Protein AF-A0A0C3B3Z5-F1 (afdb_monomer)

Organism: Piloderma croceum (strain F 1598) (NCBI:txid765440)

Structure (mmCIF, N/CA/C/O backbone):
data_AF-A0A0C3B3Z5-F1
#
_entry.id   AF-A0A0C3B3Z5-F1
#
loop_
_atom_site.group_PDB
_atom_site.id
_atom_site.type_symbol
_atom_site.label_atom_id
_atom_site.label_alt_id
_atom_site.label_comp_id
_atom_site.label_asym_id
_atom_site.label_entity_id
_atom_site.label_seq_id
_atom_site.pdbx_PDB_ins_code
_atom_site.Cartn_x
_atom_site.Cartn_y
_atom_site.Cartn_z
_atom_site.occupancy
_atom_site.B_iso_or_equiv
_atom_site.auth_seq_id
_atom_site.auth_comp_id
_atom_site.auth_asym_id
_atom_site.auth_atom_id
_atom_site.pdbx_PDB_model_num
ATOM 1 N N . MET A 1 1 ? -16.741 -28.734 14.333 1.00 59.72 1 MET A N 1
ATOM 2 C CA . MET A 1 1 ? -15.265 -28.845 14.306 1.00 59.72 1 MET A CA 1
ATOM 3 C C . MET A 1 1 ? -14.642 -27.960 15.382 1.00 59.72 1 MET A C 1
ATOM 5 O O . MET A 1 1 ? -13.935 -28.487 16.221 1.00 59.72 1 MET A O 1
ATOM 9 N N . ILE A 1 2 ? -15.020 -26.682 15.447 1.00 61.41 2 ILE A N 1
ATOM 10 C CA . ILE A 1 2 ? -14.608 -25.705 16.476 1.00 61.41 2 ILE A CA 1
ATOM 11 C C . ILE A 1 2 ? -14.872 -26.188 17.915 1.00 61.41 2 ILE A C 1
ATOM 13 O O . ILE A 1 2 ? -13.970 -26.168 18.742 1.00 61.41 2 ILE A O 1
ATOM 17 N N . ASN A 1 3 ? -16.064 -26.732 18.192 1.00 63.31 3 ASN A N 1
ATOM 18 C CA . ASN A 1 3 ? -16.385 -27.268 19.526 1.00 63.31 3 ASN A CA 1
ATOM 19 C C . ASN A 1 3 ? -15.470 -28.440 19.922 1.00 63.31 3 ASN A C 1
ATOM 21 O O . ASN A 1 3 ? -15.002 -28.498 21.047 1.00 63.31 3 ASN A O 1
ATOM 25 N N . LYS A 1 4 ? -15.122 -29.314 18.963 1.00 67.94 4 LYS A N 1
ATOM 26 C CA . LYS A 1 4 ? -14.194 -30.431 19.208 1.00 67.94 4 LYS A CA 1
ATOM 27 C C . LYS A 1 4 ? -12.752 -29.965 19.437 1.00 67.94 4 LYS A C 1
ATOM 29 O O . LYS A 1 4 ? -12.011 -30.639 20.135 1.00 67.94 4 LYS A O 1
ATOM 34 N N . LEU A 1 5 ? -12.342 -28.850 18.829 1.00 66.19 5 LEU A N 1
ATOM 35 C CA . LEU A 1 5 ? -11.019 -28.248 19.038 1.00 66.19 5 LEU A CA 1
ATOM 36 C C . LEU A 1 5 ? -10.908 -27.597 20.420 1.00 66.19 5 LEU A C 1
ATOM 38 O O . LEU A 1 5 ? -9.861 -27.710 21.049 1.00 66.19 5 LEU A O 1
ATOM 42 N N . SER A 1 6 ? -11.995 -26.999 20.916 1.00 68.69 6 SER A N 1
ATOM 43 C CA . SER A 1 6 ? -12.070 -26.475 22.285 1.00 68.69 6 SER A CA 1
ATOM 44 C C . SER A 1 6 ? -11.941 -27.575 23.343 1.00 68.69 6 SER A C 1
ATOM 46 O O . SER A 1 6 ? -11.278 -27.379 24.357 1.00 68.69 6 SER A O 1
ATOM 48 N N . ASP A 1 7 ? -12.481 -28.765 23.065 1.00 73.19 7 ASP A N 1
ATOM 49 C CA . ASP A 1 7 ? -12.332 -29.926 23.950 1.00 73.19 7 ASP A CA 1
ATOM 50 C C . ASP A 1 7 ? -10.893 -30.490 23.968 1.00 73.19 7 ASP A C 1
ATOM 52 O O . ASP A 1 7 ? -10.474 -31.111 24.946 1.00 73.19 7 ASP A O 1
ATOM 56 N N . LEU A 1 8 ? -10.130 -30.303 22.883 1.00 75.94 8 LEU A N 1
ATOM 57 C CA . LEU A 1 8 ? -8.793 -30.887 22.694 1.00 75.94 8 LEU A CA 1
ATOM 58 C C . LEU A 1 8 ? -7.652 -29.941 23.090 1.00 75.94 8 LEU A C 1
ATOM 60 O O . LEU A 1 8 ? -6.601 -30.404 23.536 1.00 75.94 8 LEU A O 1
ATOM 64 N N . ILE A 1 9 ? -7.838 -28.629 22.940 1.00 72.31 9 ILE A N 1
ATOM 65 C CA . ILE A 1 9 ? -6.816 -27.616 23.213 1.00 72.31 9 ILE A CA 1
ATOM 66 C C . ILE A 1 9 ? -7.297 -26.749 24.376 1.00 72.31 9 ILE A C 1
ATOM 68 O O . ILE A 1 9 ? -8.142 -25.877 24.209 1.00 72.31 9 ILE A O 1
ATOM 72 N N . LYS A 1 10 ? -6.714 -26.956 25.565 1.00 66.62 10 LYS A N 1
ATOM 73 C CA . LYS A 1 10 ? -7.111 -26.267 26.813 1.00 66.62 10 LYS A CA 1
ATOM 74 C C . LYS A 1 10 ? -7.014 -24.734 26.756 1.00 66.62 10 LYS A C 1
ATOM 76 O O . LYS A 1 10 ? -7.664 -24.063 27.546 1.00 66.62 10 LYS A O 1
ATOM 81 N N . LEU A 1 11 ? -6.192 -24.203 25.851 1.00 63.47 11 LEU A N 1
ATOM 82 C CA . LEU A 1 11 ?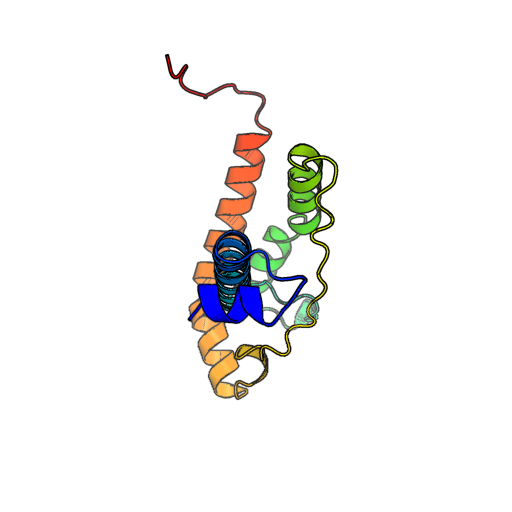 -5.983 -22.769 25.616 1.00 63.47 11 LEU A CA 1
ATOM 83 C C . LEU A 1 11 ? -6.884 -22.201 24.505 1.00 63.47 11 LEU A C 1
ATOM 85 O O . LEU A 1 11 ? -6.802 -21.016 24.207 1.00 63.47 11 LEU A O 1
ATOM 89 N N . PHE A 1 12 ? -7.732 -23.024 23.880 1.00 63.50 12 PHE A N 1
ATOM 90 C CA . PHE A 1 12 ? -8.632 -22.611 22.808 1.00 63.50 12 PHE A CA 1
ATOM 91 C C . PHE A 1 12 ? -10.075 -22.543 23.343 1.00 63.50 12 PHE A C 1
ATOM 93 O O . PHE A 1 12 ? -10.766 -23.566 23.384 1.00 63.50 12 PHE A O 1
ATOM 100 N N . PRO A 1 13 ? -10.585 -21.360 23.740 1.00 61.44 13 PRO A N 1
ATOM 101 C CA . PRO A 1 13 ? -11.906 -21.201 24.350 1.00 61.44 13 PRO A CA 1
ATOM 102 C C . PRO A 1 13 ? -13.053 -21.281 23.318 1.00 61.44 13 PRO A C 1
ATOM 104 O O . PRO A 1 13 ? -14.125 -20.711 23.508 1.00 61.44 13 PRO A O 1
ATOM 107 N N . GLY A 1 14 ? -12.846 -21.984 22.200 1.00 68.62 14 GLY A N 1
ATOM 108 C CA . GLY A 1 14 ? -13.857 -22.201 21.172 1.00 68.62 14 GLY A CA 1
ATOM 109 C C . GLY A 1 14 ? -14.067 -20.983 20.273 1.00 68.62 14 GLY A C 1
ATOM 110 O O . GLY A 1 14 ? -13.121 -20.456 19.694 1.00 68.62 14 GLY A O 1
ATOM 111 N N . GLY A 1 15 ? -15.325 -20.565 20.103 1.00 61.53 15 GLY A N 1
ATOM 112 C CA . GLY A 1 15 ? -15.737 -19.613 19.061 1.00 61.53 15 GLY A CA 1
ATOM 113 C C . GLY A 1 15 ? -15.078 -18.229 19.119 1.00 61.53 15 GLY A C 1
ATOM 114 O O . GLY A 1 15 ? -14.924 -17.610 18.071 1.00 61.53 15 GLY A O 1
ATOM 115 N N . ALA A 1 16 ? -14.641 -17.767 20.296 1.00 63.38 16 ALA A N 1
ATOM 116 C CA . ALA A 1 16 ? -13.960 -16.477 20.442 1.00 63.38 16 ALA A CA 1
ATOM 117 C C . ALA A 1 16 ? -12.620 -16.448 19.686 1.00 63.38 16 ALA A C 1
ATOM 119 O O . ALA A 1 16 ? -12.399 -15.543 18.889 1.00 63.38 16 ALA A O 1
ATOM 120 N N . ASN A 1 17 ? -11.788 -17.490 19.806 1.00 63.41 17 ASN A N 1
ATOM 121 C CA . ASN A 1 17 ? -10.529 -17.558 19.056 1.00 63.41 17 ASN A CA 1
ATOM 122 C C . ASN A 1 17 ? -10.742 -17.776 17.552 1.00 63.41 17 ASN A C 1
ATOM 124 O O . ASN A 1 17 ? -9.855 -17.458 16.777 1.00 63.41 17 ASN A O 1
ATOM 128 N N . CYS A 1 18 ? -11.904 -18.262 17.095 1.00 66.19 18 CYS A N 1
ATOM 129 C CA . CYS A 1 18 ? -12.185 -18.313 15.655 1.00 66.19 18 CYS A CA 1
ATOM 130 C C . CYS A 1 18 ? -12.311 -16.921 15.035 1.00 66.19 18 CYS A C 1
ATOM 132 O O . CYS A 1 18 ? -11.875 -16.734 13.904 1.00 66.19 18 CYS A O 1
ATOM 134 N N . VAL A 1 19 ? -12.884 -15.959 15.763 1.00 69.38 19 VAL A N 1
ATOM 135 C CA . VAL A 1 19 ? -12.956 -14.565 15.304 1.00 69.38 19 VAL A CA 1
ATOM 136 C C . VAL A 1 19 ? -11.555 -13.964 15.243 1.00 69.38 19 VAL A C 1
ATOM 138 O O . VAL A 1 19 ? -11.230 -13.305 14.265 1.00 69.38 19 VAL A O 1
ATOM 141 N N . TRP A 1 20 ? -1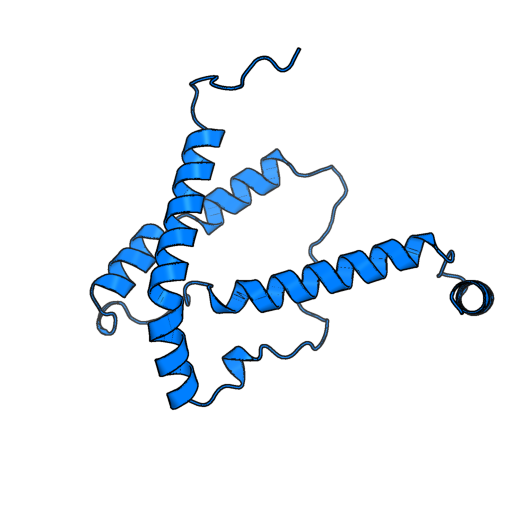0.704 -14.275 16.222 1.00 69.38 20 TRP A N 1
ATOM 142 C CA . TRP A 1 20 ? -9.317 -13.808 16.264 1.00 69.38 20 TRP A CA 1
ATOM 143 C C . TRP A 1 20 ? -8.470 -14.436 15.157 1.00 69.38 20 TRP A C 1
ATOM 145 O O . TRP A 1 20 ? -7.807 -13.715 14.428 1.00 69.38 20 TRP A O 1
ATOM 155 N N . CYS A 1 21 ? -8.566 -15.752 14.935 1.00 74.06 21 CYS A N 1
ATOM 156 C CA . CYS A 1 21 ? -7.888 -16.411 13.816 1.00 74.06 21 CYS A CA 1
ATOM 157 C C . CYS A 1 21 ? -8.352 -15.859 12.462 1.00 74.06 21 CYS A C 1
ATOM 159 O O . CYS A 1 21 ? -7.548 -15.713 11.551 1.00 74.06 21 CYS A O 1
ATOM 161 N N . PHE A 1 22 ? -9.645 -15.562 12.311 1.00 76.31 22 PHE A N 1
ATOM 162 C CA . PHE A 1 22 ? -10.166 -14.974 11.080 1.00 76.31 22 PHE A CA 1
ATOM 163 C C . PHE A 1 22 ? -9.682 -13.532 10.889 1.00 76.31 22 PHE A C 1
ATOM 165 O O . PHE A 1 22 ? -9.269 -13.178 9.789 1.00 76.31 22 PHE A O 1
ATOM 172 N N . ASN A 1 23 ? -9.678 -12.730 11.957 1.00 74.56 23 ASN A N 1
ATOM 173 C CA . ASN A 1 23 ? -9.137 -11.373 11.950 1.00 74.56 23 ASN A CA 1
ATOM 174 C C . ASN A 1 23 ? -7.646 -11.365 11.598 1.00 74.56 23 ASN A C 1
ATOM 176 O O . ASN A 1 23 ? -7.239 -10.618 10.719 1.00 74.56 23 ASN A O 1
ATOM 180 N N . HIS A 1 24 ? -6.866 -12.260 12.207 1.00 77.06 24 HIS A N 1
ATOM 181 C CA . HIS A 1 24 ? -5.444 -12.438 11.924 1.00 77.06 24 HIS A CA 1
ATOM 182 C C . HIS A 1 24 ? -5.193 -12.773 10.454 1.00 77.06 24 HIS A C 1
ATOM 184 O O . HIS A 1 24 ? -4.409 -12.112 9.786 1.00 77.06 24 HIS A O 1
ATOM 190 N N . ILE A 1 25 ? -5.934 -13.736 9.894 1.00 79.81 25 ILE A N 1
ATOM 191 C CA . ILE A 1 25 ? -5.820 -14.084 8.469 1.00 79.81 25 ILE A CA 1
ATOM 192 C C . ILE A 1 25 ? -6.179 -12.888 7.578 1.00 79.81 25 ILE A C 1
ATOM 194 O O . ILE A 1 25 ? -5.502 -12.656 6.580 1.00 79.81 25 ILE A O 1
ATOM 198 N N . ILE A 1 26 ? -7.217 -12.116 7.917 1.00 81.69 26 ILE A N 1
ATOM 199 C CA . ILE A 1 26 ? -7.564 -10.901 7.166 1.00 81.69 26 ILE A CA 1
ATOM 200 C C . ILE A 1 26 ? -6.440 -9.871 7.253 1.00 81.69 26 ILE A C 1
ATOM 202 O O . ILE A 1 26 ? -6.088 -9.299 6.225 1.00 81.69 26 ILE A O 1
ATOM 206 N N . ALA A 1 27 ? -5.875 -9.649 8.439 1.00 78.50 27 ALA A N 1
ATOM 207 C CA . ALA A 1 27 ? -4.771 -8.719 8.639 1.00 78.50 27 ALA A CA 1
ATOM 208 C C . ALA A 1 27 ? -3.549 -9.129 7.806 1.00 78.50 27 ALA A C 1
ATOM 210 O O . ALA A 1 27 ? -2.978 -8.300 7.100 1.00 78.50 27 ALA A O 1
ATOM 211 N N . LEU A 1 28 ? -3.214 -10.421 7.790 1.00 76.00 28 LEU A N 1
ATOM 212 C CA . LEU A 1 28 ? -2.134 -10.965 6.966 1.00 76.00 28 LEU A CA 1
ATOM 213 C C . LEU A 1 28 ? -2.396 -10.797 5.464 1.00 76.00 28 LEU A C 1
ATOM 215 O O . LEU A 1 28 ? -1.516 -10.334 4.742 1.00 76.00 28 LEU A O 1
ATOM 219 N N . VAL A 1 29 ? -3.602 -11.124 4.991 1.00 79.62 29 VAL A N 1
ATOM 220 C CA . VAL A 1 29 ? -3.984 -10.960 3.575 1.00 79.62 29 VAL A CA 1
ATOM 221 C C . VAL A 1 29 ? -3.976 -9.488 3.171 1.00 79.62 29 VAL A C 1
ATOM 223 O O . VAL A 1 29 ? -3.535 -9.149 2.075 1.00 79.62 29 VAL A O 1
ATOM 226 N N . ALA A 1 30 ? -4.456 -8.602 4.044 1.00 79.00 30 ALA A N 1
ATOM 227 C CA . ALA A 1 30 ? -4.403 -7.168 3.813 1.00 79.00 30 ALA A CA 1
ATOM 228 C C . ALA A 1 30 ? -2.949 -6.702 3.707 1.00 79.00 30 ALA A C 1
ATOM 230 O O . ALA A 1 30 ? -2.607 -6.019 2.746 1.00 79.00 30 ALA A O 1
ATOM 231 N N . LYS A 1 31 ? -2.079 -7.137 4.624 1.00 74.19 31 LYS A N 1
ATOM 232 C CA . LYS A 1 31 ? -0.651 -6.812 4.603 1.00 74.19 31 LYS A CA 1
ATOM 233 C C . LYS A 1 31 ? 0.003 -7.262 3.296 1.00 74.19 31 LYS A C 1
ATOM 235 O O . LYS A 1 31 ? 0.585 -6.434 2.606 1.00 74.19 31 LYS A O 1
ATOM 240 N N . SER A 1 32 ? -0.169 -8.520 2.884 1.00 72.19 32 SER A N 1
ATOM 241 C CA . SER A 1 32 ? 0.422 -9.021 1.632 1.00 72.19 32 SER A CA 1
ATOM 242 C C . SER A 1 32 ? -0.123 -8.300 0.393 1.00 72.19 32 SER A C 1
ATOM 244 O O . SER A 1 32 ? 0.628 -7.993 -0.530 1.00 72.19 32 SER A O 1
ATOM 246 N N . ALA A 1 33 ? -1.421 -7.985 0.373 1.00 78.56 33 ALA A N 1
ATOM 247 C CA . ALA A 1 33 ? -2.048 -7.259 -0.728 1.00 78.56 33 ALA A CA 1
ATOM 248 C C . ALA A 1 33 ? -1.649 -5.776 -0.781 1.00 78.56 33 ALA A C 1
ATOM 250 O O . ALA A 1 33 ? -1.721 -5.173 -1.852 1.00 78.56 33 ALA A O 1
ATOM 251 N N . ILE A 1 34 ? -1.263 -5.176 0.345 1.00 79.19 34 ILE A N 1
ATOM 252 C CA . ILE A 1 34 ? -0.861 -3.768 0.421 1.00 79.19 34 ILE A CA 1
ATOM 253 C C . ILE A 1 34 ? 0.638 -3.615 0.146 1.00 79.19 34 ILE A C 1
ATOM 255 O O . ILE A 1 34 ? 1.007 -2.690 -0.572 1.00 79.19 34 ILE A O 1
ATOM 259 N N . CYS A 1 35 ? 1.480 -4.553 0.595 1.00 76.19 35 CYS A N 1
ATOM 260 C CA . CYS A 1 35 ? 2.938 -4.460 0.460 1.00 76.19 35 CYS A CA 1
ATOM 261 C C . CYS A 1 35 ? 3.436 -4.328 -0.989 1.00 76.19 35 CYS A C 1
ATOM 263 O O . CYS A 1 35 ? 4.457 -3.693 -1.239 1.00 76.19 35 CYS A O 1
ATOM 265 N N . GLN A 1 36 ? 2.695 -4.834 -1.980 1.00 75.69 36 GLN A N 1
ATOM 266 C CA . GLN A 1 36 ? 3.020 -4.615 -3.400 1.00 75.69 36 GLN A CA 1
ATOM 267 C C . GLN A 1 36 ? 3.021 -3.125 -3.806 1.00 75.69 36 GLN A C 1
ATOM 269 O O . GLN A 1 36 ? 3.638 -2.741 -4.803 1.00 75.69 36 GLN A O 1
ATOM 274 N N . PHE A 1 37 ? 2.355 -2.265 -3.034 1.00 83.12 37 PHE A N 1
ATOM 275 C CA . PHE A 1 37 ? 2.288 -0.822 -3.247 1.00 83.12 37 PHE A CA 1
ATOM 276 C C . PHE A 1 37 ? 3.262 -0.030 -2.368 1.00 83.12 37 PHE A C 1
ATOM 278 O O . PHE A 1 37 ? 3.338 1.189 -2.526 1.00 83.12 37 PHE A O 1
ATOM 285 N N . ASP A 1 38 ? 4.051 -0.683 -1.518 1.00 79.69 38 ASP A N 1
ATOM 286 C CA . ASP A 1 38 ? 5.023 0.014 -0.681 1.00 79.69 38 ASP A CA 1
ATOM 287 C C . ASP A 1 38 ? 6.107 0.673 -1.536 1.00 79.69 38 ASP A C 1
ATOM 289 O O . ASP A 1 38 ? 6.550 0.145 -2.562 1.00 79.69 38 ASP A O 1
ATOM 293 N N . VAL A 1 39 ? 6.543 1.863 -1.120 1.00 79.56 39 VAL A N 1
ATOM 294 C CA . VAL A 1 39 ? 7.636 2.567 -1.791 1.00 79.56 39 VAL A CA 1
ATOM 295 C C . VAL A 1 39 ? 8.955 1.912 -1.366 1.00 79.56 39 VAL A C 1
ATOM 297 O O . VAL A 1 39 ? 9.293 1.939 -0.180 1.00 79.56 39 VAL A O 1
ATOM 300 N N . PRO A 1 40 ? 9.743 1.336 -2.294 1.00 73.19 40 PRO A N 1
ATOM 301 C CA . PRO A 1 40 ? 10.946 0.593 -1.934 1.00 73.19 40 PRO A CA 1
ATOM 302 C C . PRO A 1 40 ? 11.971 1.510 -1.258 1.00 73.19 40 PRO A C 1
ATOM 304 O O . PRO A 1 40 ? 12.447 2.473 -1.862 1.00 73.19 40 PRO A O 1
ATOM 307 N N . LYS A 1 41 ? 12.362 1.220 -0.015 1.00 65.31 41 LYS A N 1
ATOM 308 C CA . LYS A 1 41 ? 13.356 2.002 0.740 1.00 65.31 41 LYS A CA 1
ATOM 309 C C . LYS A 1 41 ? 14.771 1.567 0.306 1.00 65.31 41 LYS A C 1
ATOM 311 O O . LYS A 1 41 ? 15.197 0.473 0.651 1.00 65.31 41 LYS A O 1
ATOM 316 N N . GLY A 1 42 ? 15.499 2.381 -0.480 1.00 60.41 42 GLY A N 1
ATOM 317 C CA . GLY A 1 42 ? 16.945 2.160 -0.703 1.00 60.41 42 GLY A CA 1
ATOM 318 C C . GLY A 1 42 ? 17.511 2.147 -2.132 1.00 60.41 42 GLY A C 1
ATOM 319 O O . GLY A 1 42 ? 18.679 1.795 -2.285 1.00 60.41 42 GLY A O 1
ATOM 320 N N . GLN A 1 43 ? 16.777 2.532 -3.185 1.00 57.88 43 GLN A N 1
ATOM 321 C CA . GLN A 1 43 ? 17.447 2.768 -4.476 1.00 57.88 43 GLN A CA 1
ATOM 322 C C . GLN A 1 43 ? 18.208 4.099 -4.442 1.00 57.88 43 GLN A C 1
ATOM 324 O O . GLN A 1 43 ? 17.691 5.105 -3.959 1.00 57.88 43 GLN A O 1
ATOM 329 N N . ALA A 1 44 ? 19.440 4.096 -4.956 1.00 55.97 44 ALA A N 1
ATOM 330 C CA . ALA A 1 44 ? 20.244 5.305 -5.078 1.00 55.97 44 ALA A CA 1
ATOM 331 C C . ALA A 1 44 ? 19.538 6.326 -5.986 1.00 55.97 44 ALA A C 1
ATOM 333 O O . ALA A 1 44 ? 19.153 6.001 -7.107 1.00 55.97 44 ALA A O 1
ATOM 334 N N . ASP A 1 45 ? 19.439 7.568 -5.519 1.00 56.53 45 ASP A N 1
ATOM 335 C CA . ASP A 1 45 ? 18.678 8.679 -6.122 1.00 56.53 45 ASP A CA 1
ATOM 336 C C . ASP A 1 45 ? 19.082 9.023 -7.580 1.00 56.53 45 ASP A C 1
ATOM 338 O O . ASP A 1 45 ? 18.347 9.649 -8.344 1.00 56.53 45 ASP A O 1
ATOM 342 N N . ALA A 1 46 ? 20.262 8.558 -8.003 1.00 56.28 46 ALA A N 1
ATOM 343 C CA . ALA A 1 46 ? 20.782 8.702 -9.363 1.00 56.28 46 ALA A CA 1
ATOM 344 C C . ALA A 1 46 ? 20.202 7.694 -10.378 1.00 56.28 46 ALA A C 1
ATOM 346 O O . ALA A 1 46 ? 20.345 7.908 -11.580 1.00 56.28 46 ALA A O 1
ATOM 347 N N . ALA A 1 47 ? 19.587 6.599 -9.918 1.00 59.28 47 ALA A N 1
ATOM 348 C CA . ALA A 1 47 ? 18.998 5.560 -10.771 1.00 59.28 47 ALA A CA 1
ATOM 349 C C . ALA A 1 47 ? 17.481 5.722 -10.967 1.00 59.28 47 ALA A C 1
ATOM 351 O O . ALA A 1 47 ? 16.889 4.993 -11.760 1.00 59.28 47 ALA A O 1
ATOM 352 N N . LEU A 1 48 ? 16.869 6.667 -10.253 1.00 65.88 48 LEU A N 1
ATOM 353 C CA . LEU A 1 48 ? 15.430 6.883 -10.260 1.00 65.88 48 LEU A CA 1
ATOM 354 C C . LEU A 1 48 ? 15.012 7.745 -11.442 1.00 65.88 48 LEU A C 1
ATOM 356 O O . LEU A 1 48 ? 15.668 8.736 -11.778 1.00 65.88 48 LE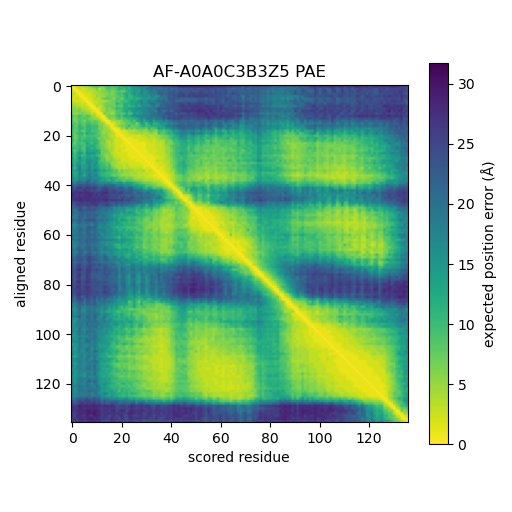U A O 1
ATOM 360 N N . ASN A 1 49 ? 13.881 7.402 -12.046 1.00 75.12 49 ASN A N 1
ATOM 361 C CA . ASN A 1 49 ? 13.218 8.340 -12.946 1.00 75.12 49 ASN A CA 1
ATOM 362 C C . ASN A 1 49 ? 12.554 9.480 -12.154 1.00 75.12 49 ASN A C 1
ATOM 364 O O . ASN A 1 49 ? 12.327 9.377 -10.953 1.00 75.12 49 ASN A O 1
ATOM 368 N N . GLU A 1 50 ? 12.223 10.575 -12.841 1.00 77.94 50 GLU A N 1
ATOM 369 C CA . GLU A 1 50 ? 11.637 11.768 -12.211 1.00 77.94 50 GLU A CA 1
ATOM 370 C C . GLU A 1 50 ? 10.380 11.444 -11.386 1.00 77.94 50 GLU A C 1
ATOM 372 O O . GLU A 1 50 ? 10.234 11.906 -10.262 1.00 77.94 50 GLU A O 1
ATOM 377 N N . ALA A 1 51 ? 9.513 10.565 -11.901 1.00 74.88 51 ALA A N 1
ATOM 378 C CA . ALA A 1 51 ? 8.295 10.155 -11.206 1.00 74.88 51 ALA A CA 1
ATOM 379 C C . ALA A 1 51 ? 8.576 9.333 -9.932 1.00 74.88 51 ALA A C 1
ATOM 381 O O . ALA A 1 51 ? 7.835 9.437 -8.960 1.00 74.88 51 ALA A O 1
ATOM 382 N N . GLU A 1 52 ? 9.629 8.513 -9.918 1.00 76.38 52 GLU A N 1
ATOM 383 C CA . GLU A 1 52 ? 10.073 7.781 -8.726 1.00 76.38 52 GLU A CA 1
ATOM 384 C C . GLU A 1 52 ? 10.696 8.703 -7.682 1.00 76.38 52 GLU A C 1
ATOM 386 O O . GLU A 1 52 ? 10.510 8.468 -6.489 1.00 76.38 52 GLU A O 1
ATOM 391 N N . ARG A 1 53 ? 11.407 9.752 -8.109 1.00 80.19 53 ARG A N 1
ATOM 392 C CA . ARG A 1 53 ? 11.919 10.771 -7.188 1.00 80.19 53 ARG A CA 1
ATOM 393 C C . ARG A 1 53 ? 10.773 11.544 -6.546 1.00 80.19 53 ARG A C 1
ATOM 395 O O . ARG A 1 53 ? 10.693 11.579 -5.326 1.00 80.19 53 ARG A O 1
ATOM 402 N N . GLU A 1 54 ? 9.829 12.044 -7.344 1.00 80.38 54 GLU A N 1
ATOM 403 C CA . GLU A 1 54 ? 8.627 12.711 -6.824 1.00 80.38 54 GLU A CA 1
ATOM 404 C C . GLU A 1 54 ? 7.849 11.815 -5.848 1.00 80.38 54 GLU A C 1
ATOM 406 O O . GLU A 1 54 ? 7.366 12.282 -4.819 1.00 80.38 54 GLU A O 1
ATOM 411 N N . LEU A 1 55 ? 7.731 10.520 -6.156 1.00 82.75 55 LEU A N 1
ATOM 412 C CA . LEU A 1 55 ? 7.115 9.536 -5.268 1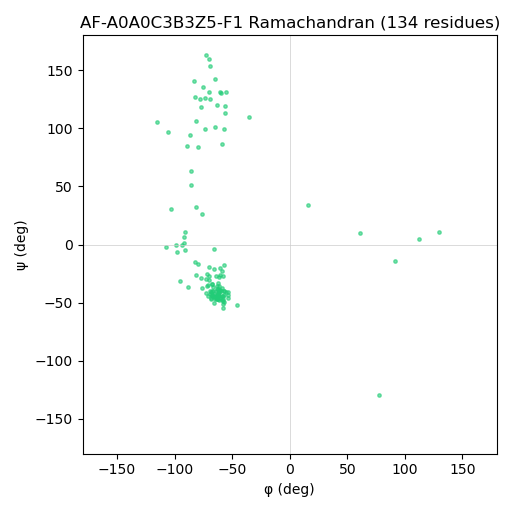.00 82.75 55 LEU A CA 1
ATOM 413 C C . LEU A 1 55 ? 7.865 9.384 -3.947 1.00 82.75 55 LEU A C 1
ATOM 415 O O . LEU A 1 55 ? 7.219 9.325 -2.904 1.00 82.75 55 LEU A O 1
ATOM 419 N N . ARG A 1 56 ? 9.199 9.310 -3.977 1.00 82.38 56 ARG A N 1
ATOM 420 C CA . ARG 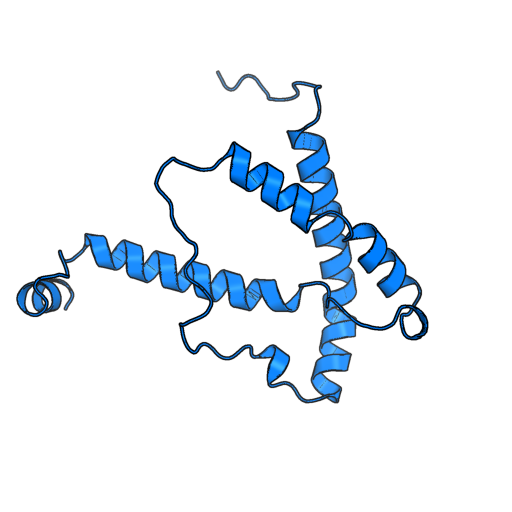A 1 56 ? 10.022 9.218 -2.763 1.00 82.38 56 ARG A CA 1
ATOM 421 C C . ARG A 1 56 ? 9.924 10.473 -1.916 1.00 82.38 56 ARG A C 1
ATOM 423 O O . ARG A 1 56 ? 9.685 10.349 -0.722 1.00 82.38 56 ARG A O 1
ATOM 430 N N . ASP A 1 57 ? 10.039 11.643 -2.528 1.00 84.38 57 ASP A N 1
ATOM 431 C CA . ASP A 1 57 ? 9.934 12.930 -1.836 1.00 84.38 57 ASP A CA 1
ATOM 432 C C . ASP A 1 57 ? 8.541 13.091 -1.207 1.00 84.38 57 ASP A C 1
ATOM 434 O O . ASP A 1 57 ? 8.380 13.574 -0.086 1.00 84.38 57 ASP A O 1
ATOM 438 N N . LEU A 1 58 ? 7.495 12.641 -1.908 1.00 82.12 58 LEU A N 1
ATOM 439 C CA . LEU A 1 58 ? 6.142 12.625 -1.365 1.00 82.12 58 LEU A CA 1
ATOM 440 C C . LEU A 1 58 ? 5.939 11.548 -0.295 1.00 82.12 58 LEU A C 1
ATOM 442 O O . LEU A 1 58 ? 5.106 11.765 0.575 1.00 82.12 58 LEU A O 1
ATOM 446 N N . ALA A 1 59 ? 6.644 10.422 -0.337 1.00 84.38 59 ALA A N 1
ATOM 447 C CA . ALA A 1 59 ? 6.556 9.384 0.689 1.00 84.38 59 ALA A CA 1
ATOM 448 C C . ALA A 1 59 ? 7.425 9.688 1.921 1.00 84.38 59 ALA A C 1
ATOM 450 O O . ALA A 1 59 ? 7.233 9.087 2.977 1.00 84.38 59 ALA A O 1
ATOM 451 N N . GLU A 1 60 ? 8.362 10.630 1.810 1.00 85.06 60 GLU A N 1
ATOM 452 C CA . GLU A 1 60 ? 9.141 11.105 2.945 1.00 85.06 60 GLU A CA 1
ATOM 453 C C . GLU A 1 60 ? 8.209 11.697 4.012 1.00 85.06 60 GLU A C 1
ATOM 455 O O . GLU A 1 60 ? 7.319 12.509 3.722 1.00 85.06 60 GLU A O 1
ATOM 460 N N . GLY A 1 61 ? 8.415 11.253 5.254 1.00 79.62 61 GLY A N 1
ATOM 461 C CA . GLY A 1 61 ? 7.623 11.655 6.414 1.00 79.62 61 GLY A CA 1
ATOM 462 C C . GLY A 1 61 ? 6.420 10.763 6.723 1.00 79.62 61 GLY A C 1
ATOM 463 O O . GLY A 1 61 ? 5.949 10.834 7.850 1.00 79.62 61 GLY A O 1
ATOM 464 N N . ILE A 1 62 ? 5.983 9.880 5.810 1.00 83.94 62 ILE A N 1
ATOM 465 C CA . ILE A 1 62 ? 4.817 9.003 6.049 1.00 83.94 62 ILE A CA 1
ATOM 466 C C . ILE A 1 62 ? 5.011 8.123 7.285 1.00 83.94 62 ILE A C 1
ATOM 468 O O . ILE A 1 62 ? 4.111 8.053 8.107 1.00 83.94 62 ILE A O 1
ATOM 472 N N . ASP A 1 63 ? 6.192 7.518 7.460 1.00 78.94 63 ASP A N 1
ATOM 473 C CA . ASP A 1 63 ? 6.466 6.666 8.630 1.00 78.94 63 ASP A CA 1
ATOM 474 C C . ASP A 1 63 ? 6.254 7.439 9.953 1.00 78.94 63 ASP A C 1
ATOM 476 O O . ASP A 1 63 ? 5.678 6.918 10.900 1.00 78.94 63 ASP A O 1
ATOM 480 N N . ILE A 1 64 ? 6.671 8.711 10.001 1.00 81.00 64 ILE A N 1
ATOM 481 C CA . ILE A 1 64 ? 6.531 9.574 11.186 1.00 81.00 64 ILE A CA 1
ATOM 482 C C . ILE A 1 64 ? 5.065 9.980 11.382 1.00 81.00 64 ILE A C 1
ATOM 484 O O . ILE A 1 64 ? 4.571 10.013 12.505 1.00 81.00 64 ILE A O 1
ATOM 488 N N . GLU A 1 65 ? 4.370 10.306 10.291 1.00 83.00 65 GLU A N 1
ATOM 489 C CA . GLU A 1 65 ? 2.943 10.639 10.293 1.00 83.00 65 GLU A CA 1
ATOM 490 C C . GLU A 1 65 ? 2.095 9.449 10.785 1.00 83.00 65 GLU A C 1
ATOM 492 O O . GLU A 1 65 ? 1.183 9.638 11.592 1.00 83.00 65 GLU A O 1
ATOM 497 N N . ASP A 1 66 ? 2.433 8.226 10.370 1.00 79.75 66 ASP A N 1
ATOM 498 C CA . ASP A 1 66 ? 1.784 6.987 10.810 1.00 79.75 66 ASP A CA 1
ATOM 499 C C . ASP A 1 66 ? 2.059 6.681 12.283 1.00 79.75 66 ASP A C 1
ATOM 501 O O . ASP A 1 66 ? 1.121 6.373 13.018 1.00 79.75 66 ASP A O 1
ATOM 505 N N . GLU A 1 67 ? 3.305 6.823 12.745 1.00 80.31 67 GLU A N 1
ATOM 506 C CA . GLU A 1 67 ? 3.655 6.686 14.167 1.00 80.31 67 GLU A CA 1
ATOM 507 C C . GLU A 1 67 ? 2.892 7.701 15.036 1.00 80.31 67 GLU A C 1
ATOM 509 O O . GLU A 1 67 ? 2.397 7.360 16.114 1.00 80.31 67 GLU A O 1
ATOM 514 N N . MET A 1 68 ? 2.743 8.943 14.561 1.00 79.75 68 MET A N 1
ATOM 515 C CA . MET A 1 68 ? 1.950 9.966 15.248 1.00 79.75 68 MET A CA 1
ATOM 516 C C . MET A 1 68 ? 0.476 9.572 15.349 1.00 79.75 68 MET A C 1
ATOM 518 O O . MET A 1 68 ? -0.116 9.714 16.419 1.00 79.75 68 MET A O 1
ATOM 522 N N . MET A 1 69 ? -0.115 9.060 14.267 1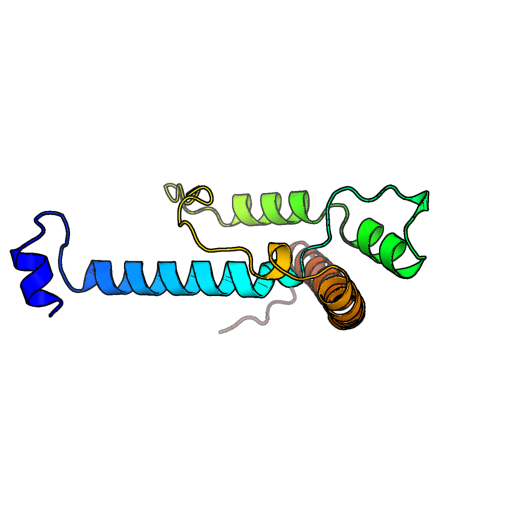.00 75.50 69 MET A N 1
ATOM 523 C CA . MET A 1 69 ? -1.496 8.585 14.312 1.00 75.50 69 MET A CA 1
ATOM 524 C C . MET A 1 69 ? -1.630 7.363 15.227 1.00 75.50 69 MET A C 1
ATOM 526 O O . MET A 1 69 ? -2.525 7.332 16.064 1.00 75.50 69 MET A O 1
ATOM 530 N N . GLN A 1 70 ? -0.741 6.377 15.143 1.00 71.75 70 GLN A N 1
ATOM 531 C CA . GLN A 1 70 ? -0.801 5.201 16.016 1.00 71.75 70 GLN A CA 1
ATOM 532 C C . GLN A 1 70 ? -0.743 5.591 17.496 1.00 71.75 70 GLN A C 1
ATOM 534 O O . GLN A 1 70 ? -1.619 5.181 18.252 1.00 71.75 70 GLN A O 1
ATOM 539 N N . GLY A 1 71 ? 0.176 6.474 17.895 1.00 69.75 71 GLY A N 1
ATOM 540 C CA . GLY A 1 71 ? 0.269 6.938 19.283 1.00 69.75 71 GLY A CA 1
ATOM 541 C C . GLY A 1 71 ? -0.951 7.734 19.778 1.00 69.75 71 GLY A C 1
ATOM 542 O O . GLY A 1 71 ? -1.240 7.733 20.974 1.00 69.75 71 GLY A O 1
ATOM 543 N N . GLU A 1 72 ? -1.69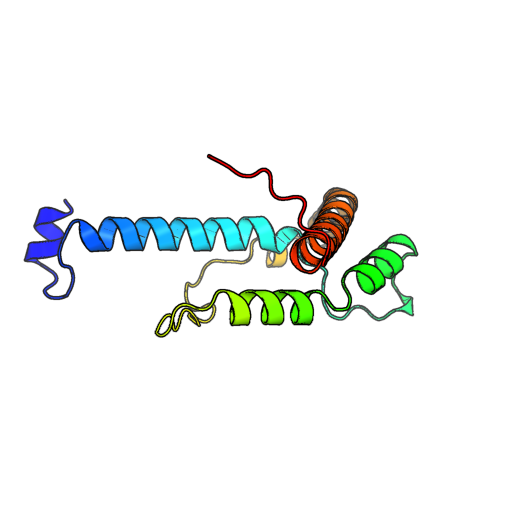2 8.408 18.889 1.00 66.75 72 GLU A N 1
ATOM 544 C CA . GLU A 1 72 ? -2.943 9.103 19.242 1.00 66.75 72 GLU A CA 1
ATOM 545 C C . GLU A 1 72 ? -4.135 8.145 19.421 1.00 66.75 72 GLU A C 1
ATOM 547 O O . GLU A 1 72 ? -5.051 8.444 20.195 1.00 66.75 72 GLU A O 1
ATOM 552 N N . TRP A 1 73 ? -4.128 7.004 18.724 1.00 63.44 73 TRP A N 1
ATOM 553 C CA . TRP A 1 73 ? -5.219 6.019 18.714 1.00 63.44 73 TRP A CA 1
ATOM 554 C C . TRP A 1 73 ? -4.904 4.724 19.484 1.00 63.44 73 TRP A C 1
ATOM 556 O O . TRP A 1 73 ? -5.779 3.862 19.596 1.00 63.44 73 TRP A O 1
ATOM 566 N N . GLU A 1 74 ? -3.698 4.592 20.043 1.00 57.94 74 GLU A N 1
ATOM 567 C CA . GLU A 1 74 ? -3.261 3.456 20.858 1.00 57.94 74 GLU A CA 1
ATOM 568 C C . GLU A 1 74 ? -4.204 3.231 22.051 1.00 57.94 74 GLU A C 1
ATOM 570 O O . GLU A 1 74 ? -4.377 4.078 22.937 1.00 57.94 74 GLU A O 1
ATOM 575 N N . ILE A 1 75 ? -4.815 2.045 22.100 1.00 57.56 75 ILE A N 1
ATOM 576 C CA . ILE A 1 75 ? -5.552 1.584 23.276 1.00 57.56 75 ILE A CA 1
ATOM 577 C C . ILE A 1 75 ? -4.524 0.999 24.256 1.00 57.56 75 ILE A C 1
ATOM 579 O O . ILE A 1 75 ? -3.765 0.109 23.872 1.00 57.56 75 ILE A O 1
ATOM 583 N N . PRO A 1 76 ? -4.489 1.432 25.533 1.00 44.38 76 PRO A N 1
ATOM 584 C CA . PRO A 1 76 ? -3.522 0.911 26.494 1.00 44.38 76 PRO A CA 1
ATOM 585 C C . PRO A 1 76 ? -3.614 -0.618 26.622 1.00 44.38 76 PRO A C 1
ATOM 587 O O . PRO A 1 76 ? -4.601 -1.134 27.151 1.00 44.38 76 PRO A O 1
ATOM 590 N N . GLY A 1 77 ? -2.567 -1.326 26.184 1.00 53.09 77 GLY A N 1
ATOM 591 C CA . GLY A 1 77 ? -2.430 -2.783 26.310 1.00 53.09 77 GLY A CA 1
ATOM 592 C C . GLY A 1 77 ? -2.467 -3.586 25.006 1.00 53.09 77 GLY A C 1
ATOM 593 O O . GLY A 1 77 ? -2.44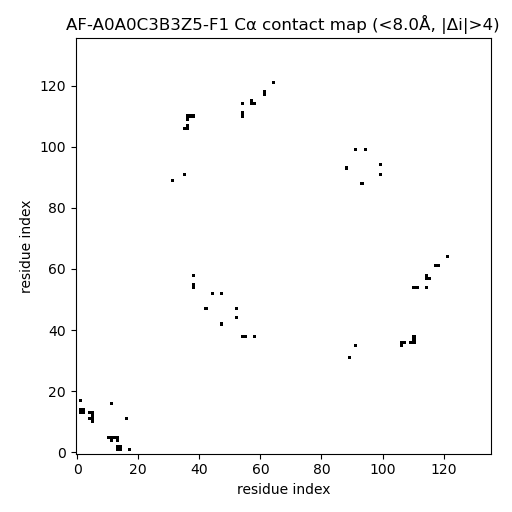0 -4.812 25.092 1.00 53.09 77 GLY A O 1
ATOM 594 N N . ASP A 1 78 ? -2.524 -2.931 23.846 1.00 49.72 78 ASP A N 1
ATOM 595 C CA . ASP A 1 78 ? -2.437 -3.574 22.530 1.00 49.72 78 ASP A CA 1
ATOM 596 C C . ASP A 1 78 ? -0.964 -3.655 22.083 1.00 49.72 78 ASP A C 1
ATOM 598 O O . ASP A 1 78 ? -0.436 -2.749 21.448 1.00 49.72 78 ASP A O 1
ATOM 602 N N . ASP A 1 79 ? -0.254 -4.700 22.517 1.00 49.16 79 ASP A N 1
ATOM 603 C CA . ASP A 1 79 ? 1.116 -5.001 22.068 1.00 49.16 79 ASP A CA 1
ATOM 604 C C . ASP A 1 79 ? 1.043 -5.829 20.777 1.00 49.16 79 ASP A C 1
ATOM 606 O O . ASP A 1 79 ? 1.421 -6.997 20.741 1.00 49.16 79 ASP A O 1
ATOM 610 N N . ASP A 1 80 ? 0.491 -5.230 19.720 1.00 50.34 80 ASP A N 1
ATOM 611 C CA . ASP A 1 80 ? 0.320 -5.850 18.397 1.00 50.34 80 ASP A CA 1
ATOM 612 C C . ASP A 1 80 ? 1.621 -5.777 17.566 1.00 50.34 80 ASP A C 1
ATOM 614 O O . ASP A 1 80 ? 1.626 -5.683 16.337 1.00 50.34 80 ASP A O 1
ATOM 618 N N . ASN A 1 81 ? 2.774 -5.842 18.238 1.00 45.41 81 ASN A N 1
ATOM 619 C CA . ASN A 1 81 ? 4.079 -5.970 17.598 1.00 45.41 81 ASN A CA 1
ATOM 620 C C . ASN A 1 81 ? 4.398 -7.450 17.321 1.00 45.41 81 ASN A C 1
ATOM 622 O O . ASN A 1 81 ? 5.464 -7.953 17.683 1.00 45.41 81 ASN A O 1
ATOM 626 N N . GLU A 1 82 ? 3.477 -8.177 16.680 1.00 50.12 82 GLU A N 1
ATOM 627 C CA . GLU A 1 82 ? 3.788 -9.501 16.135 1.00 50.12 82 GLU A CA 1
ATOM 628 C C . GLU A 1 82 ? 4.518 -9.344 14.794 1.00 50.12 82 GLU A C 1
ATOM 630 O O . GLU A 1 82 ? 3.983 -9.353 13.682 1.00 50.12 82 GLU A O 1
ATOM 635 N N . GLU A 1 83 ? 5.821 -9.147 14.966 1.00 49.28 83 GLU A N 1
ATOM 636 C CA . GLU A 1 83 ? 6.904 -9.377 14.028 1.00 49.28 83 GLU A CA 1
ATOM 637 C C . GLU A 1 83 ? 6.632 -10.608 13.144 1.00 49.28 83 GLU A C 1
ATOM 639 O O . GLU A 1 83 ? 6.660 -11.728 13.633 1.00 49.28 83 GLU A O 1
ATOM 644 N N . ASN A 1 84 ? 6.360 -10.363 11.853 1.00 47.06 84 ASN A N 1
ATOM 645 C CA . ASN A 1 84 ? 6.611 -11.146 10.620 1.00 47.06 84 ASN A CA 1
ATOM 646 C C . ASN A 1 84 ? 6.966 -12.664 10.707 1.00 47.06 84 ASN A C 1
ATOM 648 O O . ASN A 1 84 ? 7.730 -13.173 9.885 1.00 47.06 84 ASN A O 1
ATOM 652 N N . GLY A 1 85 ? 6.433 -13.410 11.670 1.00 44.59 85 GLY A N 1
ATOM 653 C CA . GLY A 1 85 ? 6.822 -14.784 12.004 1.00 44.59 85 GLY A CA 1
ATOM 654 C C . GLY A 1 85 ? 6.019 -15.856 11.278 1.00 44.59 85 GLY A C 1
ATOM 655 O O . GLY A 1 85 ? 6.256 -17.048 11.468 1.00 44.59 85 GLY A O 1
ATOM 656 N N . ASP A 1 86 ? 5.090 -15.448 10.420 1.00 53.62 86 ASP A N 1
ATOM 657 C CA . ASP A 1 86 ? 4.043 -16.339 9.937 1.00 53.62 86 ASP A CA 1
ATOM 658 C C . ASP A 1 86 ? 4.419 -17.082 8.656 1.00 53.62 86 ASP A C 1
ATOM 660 O O . ASP A 1 86 ? 3.566 -17.712 8.057 1.00 53.62 86 ASP A O 1
ATOM 664 N N . GLY A 1 87 ? 5.671 -17.062 8.188 1.00 53.56 87 GLY A N 1
ATOM 665 C CA . GLY A 1 87 ? 6.103 -17.929 7.077 1.00 53.56 87 GLY A CA 1
ATOM 666 C C . GLY A 1 87 ? 5.360 -17.718 5.744 1.00 53.56 87 GLY A C 1
ATOM 667 O O . GLY A 1 87 ? 5.521 -18.526 4.827 1.00 53.56 87 GLY A O 1
ATOM 668 N N . TRP A 1 88 ? 4.546 -16.664 5.630 1.00 57.69 88 TRP A N 1
ATOM 669 C CA . TRP A 1 88 ? 3.920 -16.255 4.379 1.00 57.69 88 TRP A CA 1
ATOM 670 C C . TRP A 1 88 ? 4.992 -15.690 3.455 1.00 57.69 88 TRP A C 1
ATOM 672 O O . TRP A 1 88 ? 5.828 -14.878 3.851 1.00 57.69 88 TRP A O 1
ATOM 682 N N . VAL A 1 89 ? 4.984 -16.178 2.220 1.00 60.47 89 VAL A N 1
ATOM 683 C CA . VAL A 1 89 ? 5.934 -15.770 1.191 1.00 60.47 89 VAL A CA 1
ATOM 684 C C . VAL A 1 89 ? 5.484 -14.419 0.654 1.00 60.47 89 VAL A C 1
ATOM 686 O O . VAL A 1 89 ? 4.349 -14.284 0.205 1.00 60.47 89 VAL A O 1
ATOM 689 N N . ASP A 1 90 ? 6.376 -13.432 0.683 1.00 67.00 90 ASP A N 1
ATOM 690 C CA . ASP A 1 90 ? 6.209 -12.225 -0.118 1.00 67.00 90 ASP A CA 1
ATOM 691 C C . ASP A 1 90 ? 6.287 -12.622 -1.599 1.00 67.00 90 ASP A C 1
ATOM 693 O O . ASP A 1 90 ? 7.362 -12.905 -2.136 1.00 67.00 90 ASP A O 1
ATOM 697 N N . GLU A 1 91 ? 5.125 -12.723 -2.244 1.00 71.50 91 GLU A N 1
ATOM 698 C CA . GLU A 1 91 ? 5.018 -13.144 -3.640 1.00 71.50 91 GLU A CA 1
ATOM 699 C C . GLU A 1 91 ? 5.751 -12.177 -4.575 1.00 71.50 91 GLU A C 1
ATOM 701 O O . GLU A 1 91 ? 6.281 -12.620 -5.593 1.00 71.50 91 GLU A O 1
ATOM 706 N N . VAL A 1 92 ? 5.871 -10.895 -4.204 1.00 72.50 92 VAL A N 1
ATOM 707 C CA . VAL A 1 92 ? 6.610 -9.888 -4.978 1.00 72.50 92 VAL A CA 1
ATOM 708 C C . VAL A 1 92 ? 8.107 -10.190 -4.956 1.00 72.50 92 VAL A C 1
ATOM 710 O O . VAL A 1 92 ? 8.761 -10.134 -5.998 1.00 72.50 92 VAL A O 1
ATOM 713 N N . ALA A 1 93 ? 8.646 -10.600 -3.805 1.00 73.19 93 ALA A N 1
ATOM 714 C CA . ALA A 1 93 ? 10.043 -11.018 -3.678 1.00 73.19 93 ALA A CA 1
ATOM 715 C C . ALA A 1 93 ? 10.368 -12.303 -4.464 1.00 73.19 93 ALA A C 1
ATOM 717 O O . ALA A 1 93 ? 11.534 -12.560 -4.774 1.00 73.19 93 ALA A O 1
ATOM 718 N N . ALA A 1 94 ? 9.356 -13.112 -4.790 1.00 78.12 94 ALA A N 1
ATOM 719 C CA . ALA A 1 94 ? 9.500 -14.343 -5.564 1.00 78.12 94 ALA A CA 1
ATOM 720 C C . ALA A 1 94 ? 9.347 -14.148 -7.089 1.00 78.12 94 ALA A C 1
ATOM 722 O O . ALA A 1 94 ? 9.541 -15.110 -7.840 1.00 78.12 94 ALA A O 1
ATOM 723 N N . LEU A 1 95 ? 9.009 -12.940 -7.559 1.00 80.25 95 LEU A N 1
ATOM 724 C CA . LEU A 1 95 ? 8.842 -12.642 -8.984 1.00 80.25 95 LEU A CA 1
ATOM 725 C C . LEU A 1 95 ? 10.170 -12.661 -9.748 1.00 80.25 95 LEU A C 1
ATOM 727 O O . LEU A 1 95 ? 11.249 -12.393 -9.215 1.00 80.25 95 LEU A O 1
ATOM 731 N N . SER A 1 96 ? 10.083 -12.954 -11.048 1.00 83.88 96 SER A N 1
ATOM 732 C CA . SER A 1 96 ? 11.221 -12.771 -11.945 1.00 83.88 96 SER A CA 1
ATOM 733 C C . SER A 1 96 ? 11.495 -11.279 -12.166 1.00 83.88 96 SER A C 1
ATOM 735 O O . SER A 1 96 ? 10.614 -10.441 -11.994 1.00 83.88 96 SER A O 1
ATOM 737 N N . ILE A 1 97 ? 12.713 -10.932 -12.593 1.00 82.75 97 ILE A N 1
ATOM 738 C CA . ILE A 1 97 ? 13.094 -9.530 -12.850 1.00 82.75 97 ILE A CA 1
ATOM 739 C C . ILE A 1 97 ? 12.155 -8.875 -13.879 1.00 82.75 97 ILE A C 1
ATOM 741 O O . ILE A 1 97 ? 11.755 -7.731 -13.699 1.00 82.75 97 ILE A O 1
ATOM 745 N N . ALA A 1 98 ? 11.765 -9.611 -14.925 1.00 83.31 98 ALA A N 1
ATOM 746 C CA . ALA A 1 98 ? 10.871 -9.099 -15.962 1.00 83.31 98 ALA A CA 1
ATOM 747 C C . ALA A 1 98 ? 9.456 -8.835 -15.421 1.00 83.31 98 ALA A C 1
ATOM 749 O O . ALA A 1 98 ? 8.886 -7.777 -15.684 1.00 83.31 98 ALA A O 1
ATOM 750 N N . ASP A 1 99 ? 8.922 -9.760 -14.619 1.00 85.06 99 ASP A N 1
ATOM 751 C CA . ASP A 1 99 ? 7.598 -9.602 -14.007 1.00 85.06 99 ASP A CA 1
ATOM 752 C C . ASP A 1 99 ? 7.601 -8.464 -12.976 1.00 85.06 99 ASP A C 1
ATOM 754 O O . ASP A 1 99 ? 6.623 -7.731 -12.848 1.00 85.06 99 ASP A O 1
ATOM 758 N N . HIS A 1 100 ? 8.718 -8.273 -12.269 1.00 82.00 100 HIS A N 1
ATOM 759 C CA . HIS A 1 100 ? 8.892 -7.179 -11.319 1.00 82.00 100 HIS A CA 1
ATOM 760 C C . HIS A 1 100 ? 8.927 -5.811 -12.019 1.00 82.00 100 HIS A C 1
ATOM 762 O O . HIS A 1 100 ? 8.350 -4.849 -11.515 1.00 82.00 100 HIS A O 1
ATOM 768 N N . GLU A 1 101 ? 9.578 -5.695 -13.180 1.00 82.94 101 GLU A N 1
ATOM 769 C CA . GLU A 1 101 ? 9.580 -4.455 -13.969 1.00 82.94 101 GLU A CA 1
ATOM 770 C C . GLU A 1 101 ? 8.186 -4.120 -14.519 1.00 82.94 101 GLU A C 1
ATOM 772 O O . GLU A 1 101 ? 7.751 -2.969 -14.443 1.00 82.94 101 GLU A O 1
ATOM 777 N N . GLU A 1 102 ? 7.456 -5.114 -15.032 1.00 86.62 102 GLU A N 1
ATOM 778 C CA . GLU A 1 102 ? 6.076 -4.925 -15.495 1.00 86.62 102 GLU A CA 1
ATOM 779 C C . GLU A 1 102 ? 5.147 -4.525 -14.342 1.00 86.62 102 GLU A C 1
ATOM 781 O O . GLU A 1 102 ? 4.341 -3.596 -14.476 1.00 86.62 102 GLU A O 1
ATOM 786 N N . LEU A 1 103 ? 5.278 -5.192 -13.192 1.00 84.44 103 LEU A N 1
ATOM 787 C CA . LEU A 1 103 ? 4.527 -4.851 -11.993 1.00 84.44 103 LEU A CA 1
ATOM 788 C C . LEU A 1 103 ? 4.818 -3.410 -11.567 1.00 84.44 103 LEU A C 1
ATOM 790 O O . LEU A 1 103 ? 3.875 -2.651 -11.363 1.00 84.44 103 LEU A O 1
ATOM 794 N N . GLU A 1 104 ? 6.090 -3.005 -11.515 1.00 82.56 104 GLU A N 1
ATOM 795 C CA . GLU A 1 104 ? 6.510 -1.656 -11.118 1.00 82.56 104 GLU A CA 1
ATOM 796 C C . GLU A 1 104 ? 5.860 -0.569 -11.990 1.00 82.56 104 GLU A C 1
ATOM 798 O O . GLU A 1 104 ? 5.345 0.427 -11.474 1.00 82.56 104 GLU A O 1
ATOM 803 N N . VAL A 1 105 ? 5.809 -0.776 -13.310 1.00 85.62 105 VAL A N 1
ATOM 804 C CA . VAL A 1 105 ? 5.153 0.152 -14.248 1.00 85.62 105 VAL A CA 1
ATOM 805 C C . VAL A 1 105 ? 3.656 0.280 -13.953 1.00 85.62 105 VAL A C 1
ATOM 807 O O . VAL A 1 105 ? 3.112 1.387 -13.986 1.00 85.62 105 VAL A O 1
ATOM 810 N N . ASN A 1 106 ? 2.994 -0.832 -13.638 1.00 87.38 106 ASN A N 1
ATOM 811 C CA . ASN A 1 106 ? 1.557 -0.869 -13.383 1.00 87.38 106 ASN A CA 1
ATOM 812 C C . ASN A 1 106 ? 1.174 -0.316 -12.001 1.00 87.38 106 ASN A C 1
ATOM 814 O O . ASN A 1 106 ? 0.154 0.366 -11.875 1.00 87.38 106 ASN A O 1
ATOM 818 N N . VAL A 1 107 ? 1.977 -0.573 -10.964 1.00 87.25 107 VAL A N 1
ATOM 819 C CA . VAL A 1 107 ? 1.671 -0.142 -9.588 1.00 87.25 107 VAL A CA 1
ATOM 820 C C . VAL A 1 107 ? 2.046 1.311 -9.328 1.00 87.25 107 VAL A C 1
ATOM 822 O O . VAL A 1 107 ? 1.411 1.956 -8.494 1.00 87.25 107 VAL A O 1
ATOM 825 N N . ARG A 1 108 ? 3.019 1.873 -10.056 1.00 84.69 108 ARG A N 1
ATOM 826 C CA . ARG A 1 108 ? 3.477 3.263 -9.890 1.00 84.69 108 ARG A CA 1
ATOM 827 C C . ARG A 1 108 ? 2.357 4.312 -9.783 1.00 84.69 108 ARG A C 1
ATOM 829 O O . ARG A 1 108 ? 2.389 5.092 -8.828 1.00 84.69 108 ARG A O 1
ATOM 836 N N . PRO A 1 109 ? 1.370 4.386 -10.700 1.00 85.88 109 PRO A N 1
ATOM 837 C CA . PRO A 1 109 ? 0.293 5.370 -10.579 1.00 85.88 109 PRO A CA 1
ATOM 838 C C . PRO A 1 109 ? -0.548 5.172 -9.312 1.00 85.88 109 PRO A C 1
ATOM 840 O O . PRO A 1 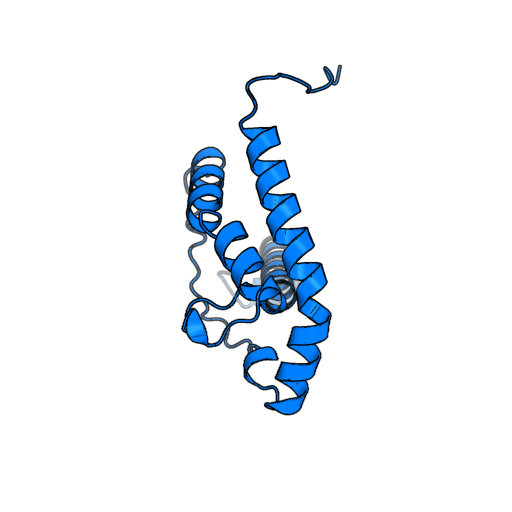109 ? -1.009 6.149 -8.726 1.00 85.88 109 PRO A O 1
ATOM 843 N N . ILE A 1 110 ? -0.721 3.927 -8.863 1.00 88.88 110 ILE A N 1
ATOM 844 C CA . ILE A 1 110 ? -1.474 3.599 -7.650 1.00 88.88 110 ILE A CA 1
ATOM 845 C C . ILE A 1 110 ? -0.686 4.039 -6.413 1.00 88.88 110 ILE A C 1
ATOM 847 O O . ILE A 1 110 ? -1.256 4.708 -5.553 1.00 88.88 110 ILE A O 1
ATOM 851 N N . ARG A 1 111 ? 0.629 3.774 -6.364 1.00 88.12 111 ARG A N 1
ATOM 852 C CA . ARG A 1 111 ? 1.513 4.259 -5.287 1.00 88.12 111 ARG A CA 1
ATOM 853 C C . ARG A 1 111 ? 1.411 5.775 -5.119 1.00 88.12 111 ARG A C 1
ATOM 855 O O . ARG A 1 111 ? 1.263 6.264 -4.004 1.00 88.12 111 ARG A O 1
ATOM 862 N N . LEU A 1 112 ? 1.391 6.518 -6.227 1.00 85.12 112 LEU A N 1
ATOM 863 C CA . LEU A 1 112 ? 1.268 7.981 -6.200 1.00 85.12 112 LEU A CA 1
ATOM 864 C C . LEU A 1 112 ? -0.047 8.447 -5.580 1.00 85.12 112 LEU A C 1
ATOM 866 O O . LEU A 1 112 ? -0.069 9.404 -4.805 1.00 85.12 112 LEU A O 1
ATOM 870 N N . VAL A 1 113 ? -1.146 7.790 -5.942 1.00 88.12 113 VAL A N 1
ATOM 871 C CA . VAL A 1 113 ? -2.467 8.108 -5.399 1.00 88.12 113 VAL A CA 1
ATOM 872 C C . VAL A 1 113 ? -2.522 7.790 -3.908 1.00 88.12 113 VAL A C 1
ATOM 874 O O . VAL A 1 113 ? -3.001 8.628 -3.151 1.00 88.12 113 VAL A O 1
ATOM 877 N N . LEU A 1 114 ? -1.999 6.639 -3.480 1.00 87.88 114 LEU A N 1
ATOM 878 C CA . LEU A 1 114 ? -1.985 6.232 -2.072 1.00 87.88 114 LEU A CA 1
ATOM 879 C C . LEU A 1 114 ? -1.184 7.206 -1.202 1.00 87.88 114 LEU A C 1
ATOM 881 O O . LEU A 1 114 ? -1.711 7.696 -0.207 1.00 87.88 114 LEU A O 1
ATOM 885 N N . VAL A 1 115 ? 0.024 7.576 -1.630 1.00 87.50 115 VAL A N 1
ATOM 886 C CA . VAL A 1 115 ? 0.870 8.563 -0.937 1.00 87.50 115 VAL A CA 1
ATOM 887 C C . VAL A 1 115 ? 0.163 9.918 -0.808 1.00 87.50 115 VAL A C 1
ATOM 889 O O . VAL A 1 115 ? 0.154 10.532 0.257 1.00 87.50 115 VAL A O 1
ATOM 892 N N . LYS A 1 116 ? -0.486 10.399 -1.875 1.00 86.62 116 LYS A N 1
ATOM 893 C CA . LYS A 1 116 ? -1.223 11.673 -1.825 1.00 86.62 116 LYS A CA 1
ATOM 894 C C . LYS A 1 116 ? -2.474 11.595 -0.955 1.00 86.62 116 LYS A C 1
ATOM 896 O O . LYS A 1 116 ? -2.775 12.559 -0.258 1.00 86.62 116 LYS A O 1
ATOM 901 N N . LEU A 1 117 ? -3.211 10.486 -1.013 1.00 88.19 117 LEU A N 1
ATOM 902 C CA . LEU A 1 117 ? -4.388 10.266 -0.172 1.00 88.19 117 LEU A CA 1
ATOM 903 C C . LEU A 1 117 ? -4.010 10.249 1.303 1.00 88.19 117 LEU A C 1
ATOM 905 O O . LEU A 1 117 ? -4.703 10.882 2.093 1.00 88.19 117 LEU A O 1
ATOM 909 N N . HIS A 1 118 ? -2.908 9.585 1.644 1.00 87.19 118 HIS A N 1
ATOM 910 C CA . HIS A 1 118 ? -2.359 9.568 2.993 1.00 87.19 118 HIS A CA 1
ATOM 911 C C . HIS A 1 118 ? -2.053 10.990 3.482 1.00 87.19 118 HIS A C 1
ATOM 913 O O . HIS A 1 118 ? -2.670 11.442 4.444 1.00 87.19 118 HIS A O 1
ATOM 919 N N . LYS A 1 119 ? -1.262 11.766 2.727 1.00 86.38 119 LYS A N 1
ATOM 920 C CA . LYS A 1 119 ? -0.948 13.163 3.083 1.00 86.38 119 LYS A CA 1
ATOM 921 C C . LYS A 1 119 ? -2.182 14.054 3.215 1.00 86.38 119 LYS A C 1
ATOM 923 O O . LYS A 1 119 ? -2.241 14.919 4.088 1.00 86.38 119 LYS A O 1
ATOM 928 N N . VAL A 1 120 ? -3.188 13.863 2.359 1.00 87.12 120 VAL A N 1
ATOM 929 C CA . VAL A 1 120 ? -4.466 14.586 2.462 1.00 87.12 120 VAL A CA 1
ATOM 930 C C . VAL A 1 120 ? -5.233 14.167 3.715 1.00 87.12 120 VAL A C 1
ATOM 932 O O . VAL A 1 120 ? -5.758 15.036 4.405 1.00 87.12 120 VAL A O 1
ATOM 935 N N . ALA A 1 121 ? -5.298 12.874 4.028 1.00 86.00 121 ALA A N 1
ATOM 936 C CA . ALA A 1 121 ? -5.964 12.367 5.224 1.00 86.00 121 ALA A CA 1
ATOM 937 C C . ALA A 1 121 ? -5.292 12.885 6.502 1.00 86.00 121 ALA A C 1
ATOM 939 O O . ALA A 1 121 ? -5.988 13.426 7.361 1.00 86.00 121 ALA A O 1
ATOM 940 N N . PHE A 1 122 ? -3.960 12.822 6.576 1.00 86.38 122 PHE A N 1
ATOM 941 C CA . PHE A 1 122 ? -3.173 13.393 7.668 1.00 86.38 122 PHE A CA 1
ATOM 942 C C . PHE A 1 122 ? -3.453 14.896 7.824 1.00 86.38 122 PHE A C 1
ATOM 944 O O . PHE A 1 122 ? -3.817 15.368 8.902 1.00 86.38 122 PHE A O 1
ATOM 951 N N . ALA A 1 123 ? -3.397 15.658 6.726 1.00 86.88 123 ALA A N 1
ATOM 952 C CA . ALA A 1 123 ? -3.694 17.089 6.749 1.00 86.88 123 ALA A CA 1
ATOM 953 C C . ALA A 1 123 ? -5.138 17.399 7.182 1.00 86.88 123 ALA A C 1
ATOM 955 O O . ALA A 1 123 ? -5.366 18.406 7.848 1.00 86.88 123 ALA A O 1
ATOM 956 N N . ILE A 1 124 ? -6.115 16.564 6.811 1.00 85.00 124 ILE A N 1
ATOM 957 C CA . ILE A 1 124 ? -7.512 16.702 7.246 1.00 85.00 124 ILE A CA 1
ATOM 958 C C . ILE A 1 124 ? -7.635 16.422 8.744 1.00 85.00 124 ILE A C 1
ATOM 960 O O . ILE A 1 124 ? -8.276 17.209 9.439 1.00 85.00 124 ILE A O 1
ATOM 964 N N . LEU A 1 125 ? -7.029 15.339 9.237 1.00 83.31 125 LEU A N 1
ATOM 965 C CA . LEU A 1 125 ? -7.111 14.929 10.639 1.00 83.31 125 LEU A CA 1
ATOM 966 C C . LEU A 1 125 ? -6.495 15.981 11.570 1.00 83.31 125 LEU A C 1
ATOM 968 O O . LEU A 1 125 ? -7.098 16.344 12.578 1.00 83.31 125 LEU A O 1
ATOM 972 N N . HIS A 1 126 ? -5.340 16.528 11.191 1.00 82.69 126 HIS A N 1
ATOM 973 C CA . HIS A 1 126 ? -4.631 17.550 11.966 1.00 82.69 126 HIS A CA 1
ATOM 974 C C . HIS A 1 126 ? -5.012 18.990 11.579 1.00 82.69 126 HIS A C 1
ATOM 976 O O . HIS A 1 126 ? -4.432 19.955 12.086 1.00 82.69 126 HIS A O 1
ATOM 982 N N . SER A 1 127 ? -6.004 19.175 10.702 1.00 82.19 127 SER A N 1
ATOM 983 C CA . SER A 1 127 ? -6.548 20.500 10.417 1.00 82.19 127 SER A CA 1
ATOM 984 C C . SER A 1 127 ? -7.314 21.008 11.632 1.00 82.19 127 SER A C 1
ATOM 986 O O . SER A 1 127 ? -8.286 20.410 12.085 1.00 82.19 127 SER A O 1
ATOM 988 N N . THR A 1 128 ? -6.952 22.195 12.114 1.00 71.25 128 THR A N 1
ATOM 989 C CA . THR A 1 128 ? -7.687 22.903 13.178 1.00 71.25 128 THR A CA 1
ATOM 990 C C . THR A 1 128 ? -9.091 23.350 12.749 1.00 71.25 128 THR A C 1
ATOM 992 O O . THR A 1 128 ? -9.856 23.889 13.554 1.00 71.25 128 THR A O 1
ATOM 995 N N . THR A 1 129 ? -9.454 23.128 11.483 1.00 72.69 129 THR A N 1
ATOM 996 C CA . THR A 1 129 ? -10.765 23.464 10.935 1.00 72.69 129 THR A CA 1
ATOM 997 C C . THR A 1 129 ? -11.727 22.303 11.188 1.00 72.69 129 THR A C 1
ATOM 999 O O . THR A 1 129 ? -11.797 21.361 10.404 1.00 72.69 129 THR A O 1
ATOM 1002 N N . LEU A 1 130 ? -12.484 22.382 12.287 1.00 60.72 130 LEU A N 1
ATOM 1003 C CA . LEU A 1 130 ? -13.594 21.480 12.619 1.00 60.72 130 LEU A CA 1
ATOM 1004 C C . LEU A 1 130 ? -14.669 21.504 11.513 1.00 60.72 130 LEU A C 1
ATOM 1006 O O . LEU A 1 130 ? -15.640 22.253 11.583 1.00 60.72 130 LEU A O 1
ATOM 1010 N N . LEU A 1 131 ? -14.495 20.676 10.484 1.00 58.50 131 LEU A N 1
ATOM 1011 C CA . LEU A 1 131 ? -15.499 20.369 9.459 1.00 58.50 131 LEU A CA 1
ATOM 1012 C C . LEU A 1 131 ? -16.132 18.991 9.690 1.00 58.50 131 LEU A C 1
ATOM 1014 O O . LEU A 1 131 ? -16.544 18.324 8.745 1.00 58.50 131 LEU A O 1
ATOM 1018 N N . LEU A 1 132 ? -16.239 18.543 10.941 1.00 57.38 132 LEU A N 1
ATOM 1019 C CA . LEU A 1 132 ? -17.138 17.433 11.231 1.00 57.38 132 LEU A CA 1
ATOM 1020 C C . LEU A 1 132 ? -18.577 17.962 11.152 1.00 57.38 132 LEU A C 1
ATOM 1022 O O . LEU A 1 132 ? -18.901 18.938 11.838 1.00 57.38 132 LEU A O 1
ATOM 1026 N N . PRO A 1 133 ? -19.466 17.342 10.355 1.00 52.75 133 PRO A N 1
ATOM 1027 C CA . PRO A 1 133 ? -20.888 17.529 10.568 1.00 52.75 133 PRO A CA 1
ATOM 1028 C C . PRO A 1 133 ? -21.168 17.137 12.020 1.00 52.75 133 PRO A C 1
ATOM 1030 O O . PRO A 1 133 ? -20.727 16.075 12.463 1.00 52.75 133 PRO A O 1
ATOM 1033 N N . LEU A 1 134 ? -21.888 17.980 12.764 1.00 48.44 134 LEU A N 1
ATOM 1034 C CA . LEU A 1 134 ? -22.567 17.512 13.966 1.00 48.44 134 LEU A CA 1
ATOM 1035 C C . LEU A 1 134 ? -23.494 16.373 13.529 1.00 48.44 134 LEU A C 1
ATOM 1037 O O . LEU A 1 134 ? -24.565 16.616 12.973 1.00 48.44 134 LEU A O 1
ATOM 1041 N N . TRP A 1 135 ? -23.059 15.135 13.730 1.00 59.50 135 TRP A N 1
ATOM 1042 C CA . TRP A 1 135 ? -23.943 13.985 13.689 1.00 59.50 135 TRP A CA 1
ATOM 1043 C C . TRP A 1 135 ? -24.772 14.048 14.976 1.00 59.50 135 TRP A C 1
ATOM 1045 O O . TRP A 1 135 ? -24.262 13.767 16.060 1.00 59.50 135 TRP A O 1
ATOM 1055 N N . PHE A 1 136 ? -25.998 14.563 14.838 1.00 41.41 136 PHE A N 1
ATOM 1056 C CA . PHE A 1 136 ? -27.036 14.590 15.873 1.00 41.41 136 PHE A CA 1
ATOM 1057 C C . PHE A 1 136 ? -27.626 13.200 16.116 1.00 41.41 136 PHE A C 1
ATOM 1059 O O . PHE A 1 136 ? -27.738 12.431 15.133 1.00 41.41 136 PHE A O 1
#

Radius of gyration: 20.24 Å; Cα contacts (8 Å, |Δi|>4): 39; chains: 1; bounding box: 48×54×43 Å

Foldseek 3Di:
DQVVVCVVDVPRVGPVVVVVVVVVVVVVVVCLVCVLLDLDPDDDPVPDDPLNVVLVVLLPCLVVLVVVVCVVVPDPPPPVPPPPPPPDDSVLVVDDPVVNVVSCVVSSVVSVVVSVVSVVVSCVVPDPDPPDPPPD

pLDDT: mean 72.34, std 12.32, range [41.41, 88.88]

Secondary structure (DSSP, 8-state):
-HHHHHHH-TT--THHHHHHHHHHHHHHHHHHHHHTTSPPTT--TTS--HHHHHHHHHHTTHHHHHHHHHHHH--TT------S-S----TTTTS-HHHHHHHHHHHHHHHHHHHHHHHHHHHHHT-SS-------

Solvent-accessible surface area (backbone atoms only — not comparable to full-atom values): 8503 Å² total; per-residue (Å²): 108,60,68,61,46,29,76,72,35,94,88,39,83,29,72,66,53,53,55,50,55,50,50,49,53,48,52,51,53,49,48,62,68,47,55,78,51,56,80,79,88,80,75,61,80,88,78,52,53,71,70,54,47,55,45,49,64,60,46,58,61,47,71,59,55,49,51,53,50,47,70,75,67,62,59,95,85,72,81,80,78,75,70,88,76,77,80,73,76,62,64,76,81,68,48,52,74,69,58,46,53,54,46,50,66,67,40,47,66,54,33,50,51,51,42,50,50,48,54,50,50,52,53,57,72,72,39,89,68,85,78,71,76,85,84,126

Mean predicted aligned error: 12.83 Å

Sequence (136 aa):
MINKLSDLIKLFPGGANCVWCFNHIIALVAKSAICQFDVPKGQADAALNEAERELRDLAEGIDIEDEMMQGEWEIPGDDDNEENGDGWVDEVAALSIADHEELEVNVRPIRLVLVKLHKVAFAILHSTTLLLPLWF